Protein AF-A0A374C7S2-F1 (afdb_monomer)

Structure (mmCIF, N/CA/C/O backbone):
data_AF-A0A374C7S2-F1
#
_entry.id   AF-A0A374C7S2-F1
#
loop_
_atom_site.group_PDB
_atom_site.id
_atom_site.type_symbol
_atom_site.label_atom_id
_atom_site.label_alt_id
_atom_site.label_comp_id
_atom_site.label_asym_id
_atom_site.label_entity_id
_atom_site.label_seq_id
_atom_site.pdbx_PDB_ins_code
_atom_site.Cartn_x
_atom_site.Cartn_y
_atom_site.Cartn_z
_atom_site.occupancy
_atom_site.B_iso_or_equiv
_atom_site.auth_seq_id
_atom_site.auth_comp_id
_atom_site.auth_asym_id
_atom_site.auth_atom_id
_atom_site.pdbx_PDB_model_num
ATOM 1 N N . MET A 1 1 ? 5.170 17.092 -30.791 1.00 48.09 1 MET A N 1
ATOM 2 C CA . MET A 1 1 ? 4.070 16.366 -30.126 1.00 48.09 1 MET A CA 1
ATOM 3 C C . MET A 1 1 ? 4.638 15.073 -29.557 1.00 48.09 1 MET A C 1
ATOM 5 O O . MET A 1 1 ? 4.933 14.194 -30.345 1.00 48.09 1 MET A O 1
ATOM 9 N N . VAL A 1 2 ? 4.848 14.981 -28.240 1.00 36.19 2 VAL A N 1
ATOM 10 C CA . VAL A 1 2 ? 4.985 13.710 -27.499 1.00 36.19 2 VAL A CA 1
ATOM 11 C C . VAL A 1 2 ? 4.465 13.995 -26.092 1.00 36.19 2 VAL A C 1
ATOM 13 O O . VAL A 1 2 ? 5.128 14.672 -25.311 1.00 36.19 2 VAL A O 1
ATOM 16 N N . ALA A 1 3 ? 3.247 13.554 -25.785 1.00 45.53 3 ALA A N 1
ATOM 17 C CA . ALA A 1 3 ? 2.820 13.469 -24.399 1.00 45.53 3 ALA A CA 1
ATOM 18 C C . ALA A 1 3 ? 3.649 12.346 -23.770 1.00 45.53 3 ALA A C 1
ATOM 20 O O . ALA A 1 3 ? 3.510 11.188 -24.158 1.00 45.53 3 ALA A O 1
A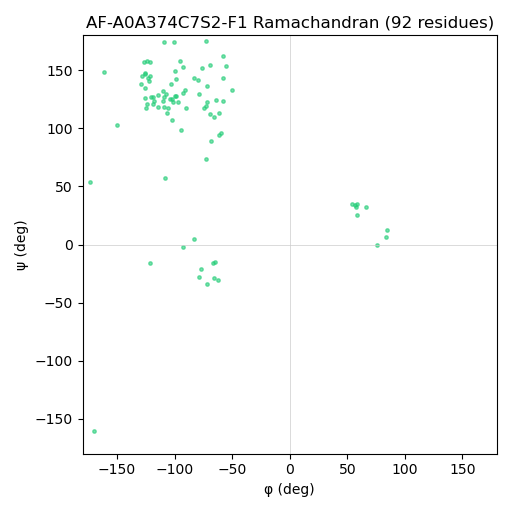TOM 21 N N . LEU A 1 4 ? 4.547 12.685 -22.844 1.00 45.03 4 LEU A N 1
ATOM 22 C CA . LEU A 1 4 ? 5.087 11.710 -21.905 1.00 45.03 4 LEU A CA 1
ATOM 23 C C . LEU A 1 4 ? 3.877 11.209 -21.118 1.00 45.03 4 LEU A C 1
ATOM 25 O O . LEU A 1 4 ? 3.426 11.882 -20.194 1.00 45.03 4 LEU A O 1
ATOM 29 N N . THR A 1 5 ? 3.266 10.101 -21.536 1.00 42.41 5 THR A N 1
ATOM 30 C CA . THR A 1 5 ? 2.176 9.497 -20.775 1.00 42.41 5 THR A CA 1
ATOM 31 C C . THR A 1 5 ? 2.809 8.952 -19.504 1.00 42.41 5 THR A C 1
ATOM 33 O O . THR A 1 5 ? 3.306 7.825 -19.469 1.00 42.41 5 THR A O 1
ATOM 36 N N . THR A 1 6 ? 2.881 9.782 -18.469 1.00 50.81 6 THR A N 1
ATOM 37 C CA . THR A 1 6 ? 3.146 9.337 -17.112 1.00 50.81 6 THR A CA 1
ATOM 38 C C . THR A 1 6 ? 2.008 8.377 -16.783 1.00 50.81 6 THR A C 1
ATOM 40 O O . THR A 1 6 ? 0.889 8.794 -16.502 1.00 50.81 6 THR A O 1
ATOM 43 N N . ASN A 1 7 ? 2.238 7.071 -16.950 1.00 57.62 7 ASN A N 1
ATOM 44 C CA . ASN A 1 7 ? 1.233 6.046 -16.675 1.00 57.62 7 ASN A CA 1
ATOM 45 C C . ASN A 1 7 ? 1.073 5.931 -15.157 1.00 57.62 7 ASN A C 1
ATOM 47 O O . ASN A 1 7 ? 1.574 5.008 -14.520 1.00 57.62 7 ASN A O 1
ATOM 51 N N . VAL A 1 8 ? 0.423 6.937 -14.585 1.00 77.94 8 VAL A N 1
ATOM 52 C CA . VAL A 1 8 ? 0.056 7.015 -13.185 1.00 77.94 8 VAL A CA 1
ATOM 53 C C . VAL A 1 8 ? -1.084 6.030 -12.977 1.00 77.94 8 VAL A C 1
ATOM 55 O O . VAL A 1 8 ? -2.138 6.143 -13.605 1.00 77.94 8 VAL A O 1
ATOM 58 N N . ARG A 1 9 ? -0.871 5.035 -12.115 1.00 88.44 9 ARG A N 1
ATOM 59 C CA . ARG A 1 9 ? -1.925 4.088 -11.739 1.00 88.44 9 ARG A CA 1
ATOM 60 C C . ARG A 1 9 ? -2.536 4.536 -10.430 1.00 88.44 9 ARG A C 1
ATOM 62 O O . ARG A 1 9 ? -1.832 4.638 -9.430 1.00 88.44 9 ARG A O 1
ATOM 69 N N . THR A 1 10 ? -3.840 4.765 -10.437 1.00 91.50 10 THR A N 1
ATOM 70 C CA . THR A 1 10 ? -4.592 5.104 -9.230 1.00 91.50 10 THR A CA 1
ATOM 71 C C . THR A 1 10 ? -5.501 3.946 -8.859 1.00 91.50 10 THR A C 1
ATOM 73 O O . THR A 1 10 ? -6.208 3.407 -9.714 1.00 91.50 10 THR A O 1
ATOM 76 N N . TYR A 1 11 ? -5.466 3.585 -7.583 1.00 92.75 11 TYR A N 1
ATOM 77 C CA . TYR A 1 11 ? -6.293 2.565 -6.970 1.00 92.75 11 TYR A CA 1
ATOM 78 C C . TYR A 1 11 ? -7.100 3.158 -5.825 1.00 92.75 11 TYR A C 1
ATOM 80 O O . TYR A 1 11 ? -6.601 4.010 -5.085 1.00 92.75 11 TYR A O 1
ATOM 88 N N . CYS A 1 12 ? -8.321 2.665 -5.653 1.00 91.12 12 CYS A N 1
ATOM 89 C CA . CYS A 1 12 ? -9.230 3.107 -4.603 1.00 91.12 12 CYS A CA 1
ATOM 90 C C . CYS A 1 12 ? -9.703 1.912 -3.776 1.00 91.12 12 CYS A C 1
ATOM 92 O O . CYS A 1 12 ? -9.872 0.814 -4.292 1.00 91.12 12 CYS A O 1
ATOM 94 N N . GLY A 1 13 ? -9.942 2.105 -2.487 1.00 88.81 13 GLY A N 1
ATOM 95 C CA . GLY A 1 13 ? -10.492 1.057 -1.633 1.00 88.81 13 GLY A CA 1
ATOM 96 C C . GLY A 1 13 ? -11.096 1.635 -0.367 1.00 88.81 13 GLY A C 1
ATOM 97 O O . GLY A 1 13 ? -10.619 2.646 0.140 1.00 88.81 13 GLY A O 1
ATOM 98 N N . VAL A 1 14 ? -12.139 0.994 0.152 1.00 84.62 14 VAL A N 1
ATOM 99 C CA . VAL A 1 14 ? -12.682 1.300 1.480 1.00 84.62 14 VAL A CA 1
ATOM 100 C C . VAL A 1 14 ? -12.287 0.159 2.401 1.00 84.62 14 VAL A C 1
ATOM 102 O O . VAL A 1 14 ? -12.715 -0.980 2.209 1.00 84.62 14 VAL A O 1
ATOM 105 N N . LEU A 1 15 ? -11.427 0.457 3.368 1.00 82.88 15 LEU A N 1
ATOM 106 C CA . LEU A 1 15 ? -10.907 -0.526 4.309 1.00 82.88 15 LEU A CA 1
ATOM 107 C C . LEU A 1 15 ? -11.687 -0.464 5.624 1.00 82.88 15 LEU A C 1
ATOM 109 O O . LEU A 1 15 ? -12.011 0.635 6.078 1.00 82.88 15 LEU A O 1
ATOM 113 N N . PRO A 1 16 ? -11.956 -1.603 6.279 1.00 76.06 16 PRO A N 1
ATOM 114 C CA . PRO A 1 16 ? -12.510 -1.599 7.627 1.00 76.06 16 PRO A CA 1
ATOM 115 C C . PRO A 1 16 ? -11.595 -0.831 8.603 1.00 76.06 16 PRO A C 1
ATOM 117 O O . PRO A 1 16 ? -10.371 -0.947 8.488 1.00 76.06 16 PRO A O 1
ATOM 120 N N . PRO A 1 17 ? -12.147 -0.081 9.575 1.00 74.19 17 PRO A N 1
ATOM 121 C CA . PRO A 1 17 ? -13.578 0.088 9.852 1.00 74.19 17 PRO A CA 1
ATOM 122 C C . PRO A 1 17 ? -14.332 1.067 8.930 1.00 74.19 17 PRO A C 1
ATOM 124 O O . PRO A 1 17 ? -15.509 0.833 8.704 1.00 74.19 17 PRO A O 1
ATOM 127 N N . ASN A 1 18 ? -13.715 2.101 8.345 1.00 83.62 18 ASN A N 1
ATOM 128 C CA . ASN A 1 18 ? -14.337 2.961 7.312 1.00 83.62 18 ASN A CA 1
ATOM 129 C C . ASN A 1 18 ? -13.311 3.951 6.730 1.00 83.62 18 ASN A C 1
ATOM 131 O O . ASN A 1 18 ? -13.474 5.174 6.796 1.00 83.62 18 ASN A O 1
ATOM 135 N N . VAL A 1 19 ? -12.187 3.423 6.255 1.00 89.19 19 VAL A N 1
ATOM 136 C CA . VAL A 1 19 ? -11.047 4.217 5.796 1.00 89.19 19 VAL A CA 1
ATOM 137 C C . VAL A 1 19 ? -11.039 4.249 4.277 1.00 89.19 19 VAL A C 1
ATOM 139 O O . VAL A 1 19 ? -10.702 3.258 3.624 1.00 89.19 19 VAL A O 1
ATOM 142 N N . GLU A 1 20 ? -11.393 5.396 3.707 1.00 91.88 20 GLU A N 1
ATOM 143 C CA . GLU A 1 20 ? -11.264 5.615 2.269 1.00 91.88 20 GLU A CA 1
ATOM 144 C C . GLU A 1 20 ? -9.790 5.763 1.922 1.00 91.88 20 GLU A C 1
ATOM 146 O O . GLU A 1 20 ? -9.089 6.614 2.462 1.00 91.88 20 GLU A O 1
ATOM 151 N N . THR A 1 21 ? -9.310 4.913 1.028 1.00 92.56 21 THR A N 1
ATOM 152 C CA . THR A 1 21 ? -7.911 4.836 0.634 1.00 92.56 21 THR A CA 1
ATOM 153 C C . THR A 1 21 ? -7.793 5.128 -0.851 1.00 92.56 21 THR A C 1
ATOM 155 O O . THR A 1 21 ? -8.438 4.475 -1.667 1.00 92.56 21 THR A O 1
ATOM 158 N N . THR A 1 22 ? -6.932 6.079 -1.199 1.00 94.12 22 THR A N 1
ATOM 159 C CA . THR A 1 22 ? -6.487 6.336 -2.571 1.00 94.12 22 THR A CA 1
ATOM 160 C C . THR A 1 22 ? -4.986 6.107 -2.640 1.00 94.12 22 THR A C 1
ATOM 162 O O . THR A 1 22 ? -4.226 6.721 -1.891 1.00 94.12 22 THR A O 1
ATOM 165 N N . LEU A 1 23 ? -4.554 5.220 -3.530 1.00 94.88 23 LEU A N 1
ATOM 166 C CA . LEU A 1 23 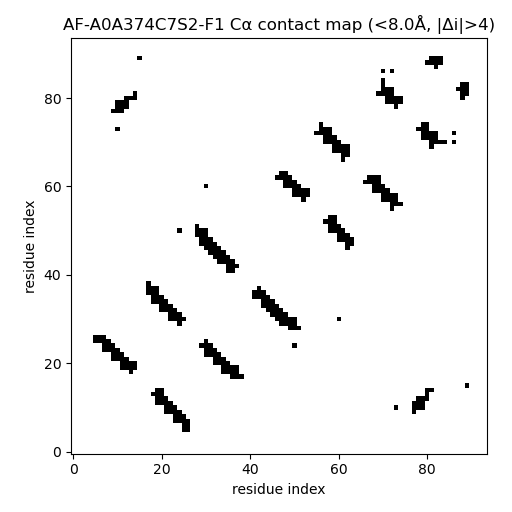? -3.150 4.913 -3.770 1.00 94.88 23 LEU A CA 1
ATOM 167 C C . LEU A 1 23 ? -2.796 5.252 -5.209 1.00 94.88 23 LEU A C 1
ATOM 169 O O . LEU A 1 23 ? -3.346 4.682 -6.146 1.00 94.88 23 LEU A O 1
ATOM 173 N N . THR A 1 24 ? -1.836 6.145 -5.374 1.00 94.44 24 THR A N 1
ATOM 174 C CA . THR A 1 24 ? -1.291 6.542 -6.665 1.00 94.44 24 THR A CA 1
ATOM 175 C C . THR A 1 24 ? 0.127 6.009 -6.788 1.00 94.44 24 THR A C 1
ATOM 177 O O . THR A 1 24 ? 0.970 6.308 -5.945 1.00 94.44 24 THR A O 1
ATOM 180 N N . LEU A 1 25 ? 0.392 5.229 -7.833 1.00 92.88 25 LEU A N 1
ATOM 181 C CA . LEU A 1 25 ? 1.722 4.749 -8.192 1.00 92.88 25 LEU A CA 1
ATOM 182 C C . LEU A 1 25 ? 2.252 5.572 -9.361 1.00 92.88 25 LEU A C 1
ATOM 184 O O . LEU A 1 25 ? 1.605 5.670 -10.409 1.00 92.88 25 LEU A O 1
ATOM 188 N N . ASN A 1 26 ? 3.432 6.145 -9.173 1.00 91.44 26 ASN A N 1
ATOM 189 C CA . ASN A 1 26 ? 4.128 6.924 -10.180 1.00 91.44 26 ASN A CA 1
ATOM 190 C C . ASN A 1 26 ? 5.082 6.025 -10.976 1.00 91.44 26 ASN A C 1
ATOM 192 O O . ASN A 1 26 ? 5.594 5.021 -10.479 1.00 91.44 26 ASN A O 1
ATOM 196 N N . ALA A 1 27 ? 5.354 6.409 -12.223 1.00 88.69 27 ALA A N 1
ATOM 197 C CA . ALA A 1 27 ? 6.257 5.665 -13.103 1.00 88.69 27 ALA A CA 1
ATOM 198 C C . ALA A 1 27 ? 7.727 5.684 -12.634 1.00 88.69 27 ALA A C 1
ATOM 200 O O . ALA A 1 27 ? 8.519 4.863 -13.082 1.00 88.69 27 ALA A O 1
ATOM 201 N N . ASP A 1 28 ? 8.083 6.599 -11.730 1.00 89.75 28 ASP A N 1
ATOM 202 C CA . ASP A 1 28 ? 9.418 6.729 -11.134 1.00 89.75 28 ASP A CA 1
ATOM 203 C C . ASP A 1 28 ? 9.660 5.778 -9.942 1.00 89.75 28 ASP A C 1
ATOM 205 O O . ASP A 1 28 ? 10.697 5.860 -9.289 1.00 89.75 28 ASP A O 1
ATOM 209 N N . GLY A 1 29 ? 8.711 4.882 -9.640 1.00 90.56 29 GLY A N 1
ATOM 210 C CA . GLY A 1 29 ? 8.812 3.946 -8.515 1.00 90.56 29 GLY A CA 1
ATOM 211 C C . GLY A 1 29 ? 8.385 4.535 -7.168 1.00 90.56 29 GLY A C 1
ATOM 212 O O . GLY A 1 29 ? 8.519 3.879 -6.131 1.00 90.56 29 GLY A O 1
ATOM 213 N N . THR A 1 30 ? 7.847 5.756 -7.156 1.00 93.62 30 THR A N 1
ATOM 214 C CA . THR A 1 30 ? 7.281 6.367 -5.951 1.00 93.62 30 THR A CA 1
ATOM 215 C C . THR A 1 30 ? 5.773 6.170 -5.860 1.00 93.62 30 THR A C 1
ATOM 217 O O . THR A 1 30 ? 5.081 5.952 -6.855 1.00 93.62 30 THR A O 1
ATOM 220 N N . TYR A 1 31 ? 5.238 6.259 -4.646 1.00 94.50 31 TYR A N 1
ATOM 221 C CA . TYR A 1 31 ? 3.802 6.231 -4.402 1.00 94.50 31 TYR A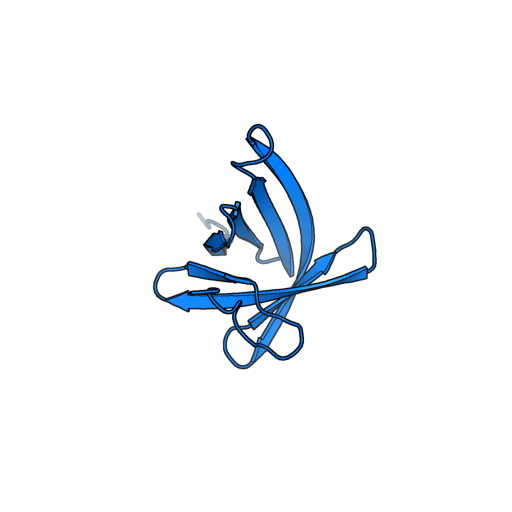 CA 1
ATOM 222 C C . TYR A 1 31 ? 3.333 7.464 -3.632 1.00 94.50 31 TYR A C 1
ATOM 224 O O . TYR A 1 31 ? 4.091 8.103 -2.899 1.00 94.50 31 TYR A O 1
ATOM 232 N N . LEU A 1 32 ? 2.042 7.753 -3.760 1.00 94.56 32 LEU A N 1
ATOM 233 C CA . LEU A 1 32 ? 1.289 8.642 -2.890 1.00 94.56 32 LEU A CA 1
ATOM 2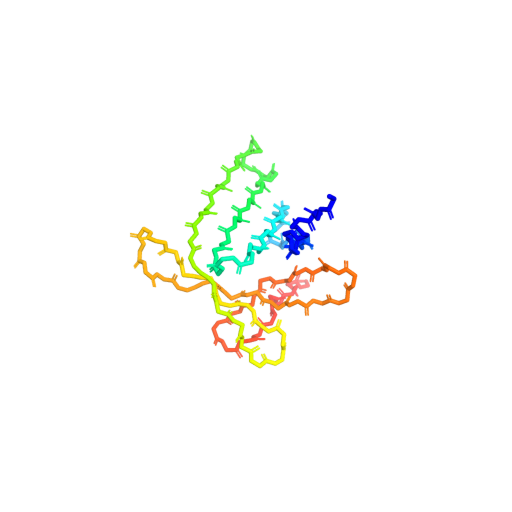34 C C . LEU A 1 32 ? 0.078 7.879 -2.345 1.00 94.56 32 LEU A C 1
ATOM 236 O O . LEU A 1 32 ? -0.788 7.461 -3.105 1.00 94.56 32 LEU A O 1
ATOM 240 N N . LEU A 1 33 ? 0.022 7.708 -1.028 1.00 94.56 33 LEU A N 1
ATOM 241 C CA . LEU A 1 33 ? -1.085 7.081 -0.315 1.00 94.56 33 LEU A CA 1
ATOM 242 C C . LEU A 1 33 ? -1.835 8.151 0.474 1.00 94.56 33 LEU A C 1
ATOM 244 O O . LEU A 1 33 ? -1.231 8.884 1.257 1.00 94.56 33 LEU A O 1
ATOM 248 N N . ILE A 1 34 ? -3.144 8.225 0.271 1.00 93.44 34 ILE A N 1
ATOM 249 C CA . ILE A 1 34 ? -4.057 9.100 1.003 1.00 93.44 34 ILE A CA 1
ATOM 250 C C . ILE A 1 34 ? -5.094 8.214 1.680 1.00 93.44 34 ILE A C 1
ATOM 252 O O . ILE A 1 34 ? -5.723 7.387 1.020 1.00 93.44 34 ILE A O 1
ATOM 256 N N . ARG A 1 35 ? -5.268 8.381 2.989 1.00 92.06 35 ARG A N 1
ATOM 257 C CA . ARG A 1 35 ? -6.275 7.673 3.781 1.00 92.06 35 ARG A CA 1
ATOM 258 C C . ARG A 1 35 ? -7.133 8.679 4.526 1.00 92.06 35 ARG A C 1
ATOM 260 O O . ARG A 1 35 ? -6.590 9.504 5.251 1.00 92.06 35 ARG A O 1
ATOM 267 N N . THR A 1 36 ? -8.445 8.586 4.369 1.00 91.00 36 THR A N 1
ATOM 268 C CA . THR A 1 36 ? -9.417 9.429 5.069 1.00 91.00 36 THR A CA 1
ATOM 269 C C . THR A 1 36 ? -10.157 8.582 6.094 1.00 91.00 36 THR A C 1
ATOM 271 O O . THR A 1 36 ? -10.840 7.619 5.741 1.00 91.00 36 THR A O 1
ATOM 274 N N . PHE A 1 37 ? -10.021 8.934 7.369 1.00 88.81 37 PHE A N 1
ATOM 275 C CA . PHE A 1 37 ? -10.639 8.233 8.488 1.00 88.81 37 PHE A CA 1
ATOM 276 C C . PHE A 1 37 ? -11.962 8.911 8.849 1.00 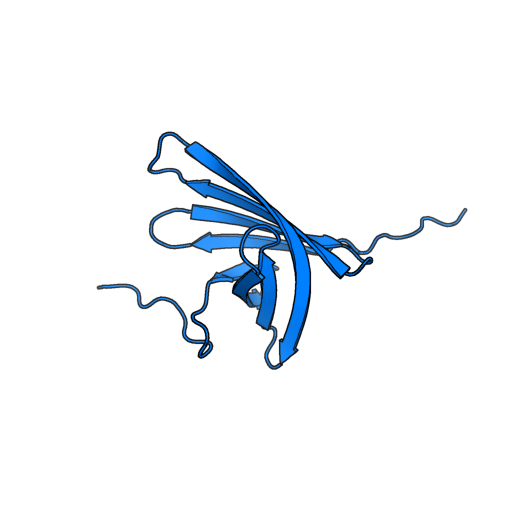88.81 37 PHE A C 1
ATOM 278 O O . PHE A 1 37 ? -11.986 9.910 9.568 1.00 88.81 37 PHE A O 1
ATOM 285 N N . LYS A 1 38 ? -13.085 8.362 8.371 1.00 79.62 38 LYS A N 1
ATOM 286 C CA . LYS A 1 38 ? -14.414 8.959 8.605 1.00 79.62 38 LYS A CA 1
ATOM 287 C C . LYS A 1 38 ? -14.804 9.028 10.083 1.00 79.62 38 LYS A C 1
ATOM 289 O O . LYS A 1 38 ? -15.503 9.946 10.491 1.00 79.62 38 LYS A O 1
ATOM 294 N N . GLU A 1 39 ? -14.323 8.092 10.897 1.00 76.19 39 GLU A N 1
ATOM 295 C CA . GLU A 1 39 ? -14.657 8.021 12.327 1.00 76.19 39 GLU A CA 1
ATOM 296 C C . GLU A 1 39 ? -13.905 9.049 13.187 1.00 76.19 39 GLU A C 1
ATOM 298 O O . GLU A 1 39 ? -14.363 9.400 14.271 1.00 76.19 39 GLU A O 1
ATOM 303 N N . LYS A 1 40 ? -12.772 9.576 12.707 1.00 69.69 40 LYS A N 1
ATOM 304 C CA . LYS A 1 40 ? -11.928 10.531 13.441 1.00 69.69 40 LYS A CA 1
ATOM 305 C C . LYS A 1 40 ? -12.022 11.933 12.845 1.00 69.69 40 LYS A C 1
ATOM 307 O O . LYS A 1 40 ? -11.027 12.481 12.397 1.00 69.69 40 LYS A O 1
ATOM 312 N N . GLN A 1 41 ? -13.226 12.498 12.766 1.00 73.94 41 GLN A N 1
ATOM 313 C CA . GLN A 1 41 ? -13.443 13.853 12.222 1.00 73.94 41 GLN A CA 1
ATOM 314 C C . GLN A 1 41 ? -12.870 14.068 10.802 1.00 73.94 41 GLN A C 1
ATOM 316 O O . GLN A 1 41 ? -12.404 15.156 10.476 1.00 73.94 41 GLN A O 1
ATOM 321 N N . ASN A 1 42 ? -12.904 13.043 9.941 1.00 74.81 42 ASN A N 1
ATOM 322 C CA . ASN A 1 42 ? -12.298 13.078 8.602 1.00 74.81 42 ASN A CA 1
ATOM 323 C C . ASN A 1 42 ? -10.793 13.413 8.603 1.00 74.81 42 ASN A C 1
ATOM 325 O O . ASN A 1 42 ? -10.300 14.041 7.664 1.00 74.81 42 ASN A O 1
ATOM 329 N N . GLU A 1 43 ? -10.053 12.979 9.628 1.00 86.25 43 GLU A N 1
ATOM 330 C CA . GLU A 1 43 ? -8.591 13.007 9.612 1.00 86.25 43 GLU A CA 1
ATOM 331 C C . GLU A 1 43 ? -8.057 12.362 8.326 1.00 86.25 43 GLU A C 1
ATOM 333 O O . GLU A 1 43 ? -8.485 11.275 7.923 1.00 86.25 43 GLU A O 1
ATOM 338 N N . GLN A 1 44 ? -7.108 13.042 7.681 1.00 89.31 44 GLN A N 1
ATOM 339 C CA . GLN A 1 44 ? -6.470 12.575 6.458 1.00 89.31 44 GLN A CA 1
ATOM 340 C C . GLN A 1 44 ? -4.985 12.290 6.709 1.00 89.31 44 GLN A C 1
ATOM 342 O O . GLN A 1 44 ? -4.213 13.193 7.024 1.00 89.31 44 GLN A O 1
ATOM 347 N N . GLU A 1 45 ? -4.569 11.038 6.516 1.00 90.12 45 GLU A N 1
ATOM 348 C CA . GLU A 1 45 ? -3.157 10.645 6.473 1.00 90.12 45 GLU A CA 1
ATOM 349 C C . GLU A 1 45 ? -2.665 10.707 5.021 1.00 90.12 45 GLU A C 1
ATOM 351 O O . GLU A 1 45 ? -3.306 10.178 4.109 1.00 90.12 45 GLU A O 1
ATOM 356 N N . LYS A 1 46 ? -1.501 11.331 4.806 1.00 92.50 46 LYS A N 1
ATOM 357 C CA . LYS A 1 46 ? -0.817 11.381 3.510 1.00 92.50 46 LYS A CA 1
ATOM 358 C C . LYS A 1 46 ? 0.598 10.834 3.649 1.00 92.50 46 LYS A C 1
ATOM 360 O O . LYS A 1 46 ? 1.407 11.393 4.383 1.00 92.50 46 LYS A O 1
ATOM 365 N N . LEU A 1 47 ? 0.912 9.782 2.900 1.00 93.00 47 LEU A N 1
ATOM 366 C CA . LEU A 1 47 ? 2.235 9.160 2.867 1.00 93.00 47 LEU A CA 1
ATOM 367 C C . LEU A 1 47 ? 2.783 9.173 1.446 1.00 93.00 47 LEU A C 1
ATOM 369 O O . LEU A 1 47 ? 2.055 8.934 0.486 1.00 93.00 47 LEU A O 1
ATOM 373 N N . LYS A 1 48 ? 4.082 9.424 1.316 1.00 93.75 48 LYS A N 1
ATOM 374 C CA . LYS A 1 48 ? 4.820 9.288 0.060 1.00 93.75 48 LYS A CA 1
ATOM 375 C C . LYS A 1 48 ? 6.047 8.448 0.317 1.00 93.75 48 LYS A C 1
ATOM 377 O O . LYS A 1 48 ? 6.688 8.677 1.329 1.00 93.75 48 LYS A O 1
ATOM 382 N N . GLY A 1 49 ? 6.387 7.537 -0.575 1.00 94.25 49 GLY A N 1
ATOM 383 C CA . GLY A 1 49 ? 7.564 6.687 -0.422 1.00 94.25 49 GLY 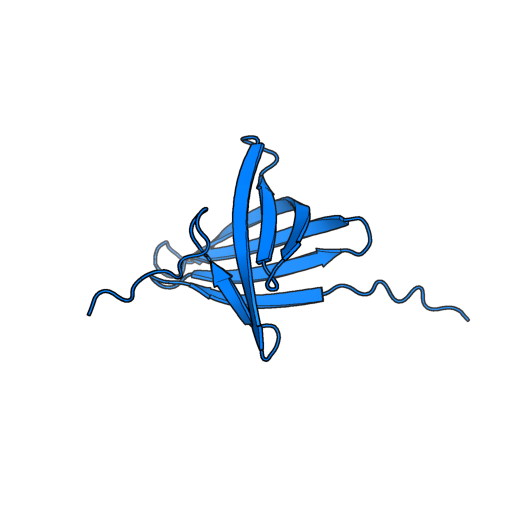A CA 1
ATOM 384 C C . GLY A 1 49 ? 7.849 5.919 -1.699 1.00 94.25 49 GLY A C 1
ATOM 385 O O . GLY A 1 49 ? 7.360 6.294 -2.764 1.00 94.25 49 GLY A O 1
ATOM 386 N N . THR A 1 50 ? 8.618 4.843 -1.591 1.00 94.75 50 THR A N 1
ATOM 387 C CA . THR A 1 50 ? 8.884 3.919 -2.697 1.00 94.75 50 THR A CA 1
ATOM 388 C C . THR A 1 50 ? 8.005 2.682 -2.580 1.00 94.75 50 THR A C 1
ATOM 390 O O . THR A 1 50 ? 7.615 2.277 -1.480 1.00 94.75 50 THR A O 1
ATOM 393 N N . PHE A 1 51 ? 7.649 2.098 -3.720 1.00 94.38 51 PHE A N 1
ATOM 394 C CA . PHE A 1 51 ? 6.875 0.863 -3.755 1.00 94.38 51 PHE A CA 1
ATOM 395 C C . PHE A 1 51 ? 7.619 -0.240 -4.497 1.00 94.38 51 PHE A C 1
ATOM 397 O O . PHE A 1 51 ? 8.477 0.013 -5.340 1.00 94.38 51 PHE A O 1
ATOM 404 N N . GLN A 1 52 ? 7.246 -1.474 -4.187 1.00 93.25 52 GLN A N 1
ATOM 405 C CA . GLN A 1 52 ? 7.646 -2.668 -4.914 1.00 93.25 52 GLN A CA 1
ATOM 406 C C . GLN A 1 52 ? 6.394 -3.467 -5.267 1.00 93.25 52 GLN A C 1
ATOM 408 O O . GLN A 1 52 ? 5.423 -3.487 -4.508 1.00 93.25 52 GLN A O 1
ATOM 413 N N . VAL A 1 53 ? 6.411 -4.108 -6.432 1.00 90.94 53 VAL A N 1
ATOM 414 C CA . VAL A 1 53 ? 5.353 -5.025 -6.864 1.00 90.94 53 VAL A CA 1
ATOM 415 C C . VAL A 1 53 ? 5.864 -6.441 -6.643 1.00 90.94 53 VAL A C 1
ATOM 417 O O . VAL A 1 53 ? 6.923 -6.799 -7.149 1.00 90.94 53 VAL A O 1
ATOM 420 N N . LEU A 1 54 ? 5.122 -7.209 -5.859 1.00 92.12 54 LEU A N 1
ATOM 421 C CA . LEU A 1 54 ? 5.360 -8.617 -5.580 1.00 92.12 54 LEU A CA 1
ATOM 422 C C . LEU A 1 54 ? 4.422 -9.480 -6.437 1.00 92.12 54 LEU A C 1
ATOM 424 O O . LEU A 1 54 ? 3.520 -8.975 -7.117 1.00 92.12 54 LEU A O 1
ATOM 428 N N . ASP A 1 55 ? 4.609 -10.795 -6.366 1.00 89.62 55 ASP A N 1
ATOM 429 C CA . ASP A 1 55 ? 3.725 -11.761 -7.016 1.00 89.62 55 ASP A CA 1
ATOM 430 C C . ASP A 1 55 ? 2.265 -11.627 -6.543 1.00 89.62 55 ASP A C 1
ATOM 432 O O . ASP A 1 55 ? 1.957 -11.039 -5.502 1.00 89.62 55 ASP A O 1
ATOM 436 N N . ASN A 1 56 ? 1.336 -12.194 -7.317 1.00 87.50 56 ASN A N 1
ATOM 437 C CA . ASN A 1 56 ? -0.101 -12.201 -7.011 1.00 87.50 56 ASN A CA 1
ATOM 438 C C . ASN A 1 56 ? -0.726 -10.801 -6.843 1.00 87.50 56 ASN A C 1
ATOM 440 O O . ASN A 1 56 ? -1.679 -10.630 -6.076 1.00 87.50 56 ASN A O 1
ATOM 444 N N . ASN A 1 57 ? -0.214 -9.812 -7.584 1.00 89.44 57 ASN A N 1
ATOM 445 C CA . ASN A 1 57 ? -0.691 -8.426 -7.586 1.00 89.44 57 ASN A CA 1
ATOM 446 C C . ASN A 1 57 ? -0.632 -7.756 -6.203 1.00 89.44 57 ASN A C 1
ATOM 448 O O . ASN A 1 57 ? -1.500 -6.948 -5.851 1.00 89.44 57 ASN A O 1
ATOM 452 N N . VAL A 1 58 ? 0.386 -8.095 -5.412 1.00 92.69 58 VAL A N 1
ATOM 453 C CA . VAL A 1 58 ? 0.632 -7.468 -4.115 1.00 92.69 58 VAL A CA 1
ATOM 454 C C . VAL A 1 58 ? 1.593 -6.292 -4.280 1.00 92.69 58 VAL A C 1
ATOM 456 O O . VAL A 1 58 ? 2.651 -6.397 -4.886 1.00 92.69 58 VAL A O 1
ATOM 459 N N . LEU A 1 59 ? 1.223 -5.147 -3.724 1.00 93.69 59 LEU A N 1
ATOM 460 C CA . LEU A 1 59 ? 2.030 -3.944 -3.617 1.00 93.69 59 LEU A CA 1
ATOM 461 C C . LEU A 1 59 ? 2.612 -3.870 -2.207 1.00 93.69 59 LEU A C 1
ATOM 463 O O . LEU A 1 59 ? 1.870 -3.915 -1.226 1.00 93.69 59 LEU A O 1
ATOM 467 N N . MET A 1 60 ? 3.924 -3.701 -2.110 1.00 94.75 60 MET A N 1
ATOM 468 C CA . MET A 1 60 ? 4.628 -3.406 -0.867 1.00 94.75 60 MET A CA 1
ATOM 469 C C . MET A 1 60 ? 5.054 -1.939 -0.878 1.00 94.75 60 MET A C 1
ATOM 471 O O . MET A 1 60 ? 5.832 -1.521 -1.733 1.00 94.75 60 MET A O 1
ATOM 475 N N . LEU A 1 61 ? 4.540 -1.148 0.059 1.00 95.06 61 LEU A N 1
ATOM 476 C CA . LEU A 1 61 ? 4.868 0.268 0.216 1.00 95.06 61 LEU A CA 1
ATOM 477 C C . LEU A 1 61 ? 5.819 0.443 1.397 1.00 95.06 61 LEU A C 1
ATOM 479 O O . LEU A 1 61 ? 5.481 0.038 2.509 1.00 95.06 61 LEU A O 1
ATOM 483 N N . VAL A 1 62 ? 6.967 1.080 1.175 1.00 94.62 62 VAL A N 1
ATOM 484 C CA . VAL A 1 62 ? 7.940 1.361 2.237 1.00 94.62 62 VAL A CA 1
ATOM 485 C C . VAL A 1 62 ? 7.621 2.717 2.861 1.00 94.62 62 VAL A C 1
ATOM 487 O O . VAL A 1 62 ? 7.676 3.748 2.185 1.00 94.62 62 VAL A O 1
ATOM 490 N N . ARG A 1 63 ? 7.291 2.737 4.157 1.00 92.38 63 ARG A N 1
ATOM 491 C CA . ARG A 1 63 ? 7.018 3.972 4.899 1.00 92.38 63 ARG A CA 1
ATOM 492 C C . ARG A 1 63 ? 8.346 4.690 5.183 1.00 92.38 63 ARG A C 1
ATOM 494 O O . ARG A 1 63 ? 9.147 4.163 5.949 1.00 92.38 63 ARG A O 1
ATOM 501 N N . PRO A 1 64 ? 8.585 5.916 4.679 1.00 87.38 64 PRO A N 1
ATOM 502 C CA . PRO A 1 64 ? 9.887 6.568 4.857 1.00 87.38 64 PRO A CA 1
ATOM 503 C C . PRO A 1 64 ? 10.219 6.908 6.308 1.00 87.38 64 PRO A C 1
ATOM 505 O O . PRO A 1 64 ? 11.387 6.985 6.662 1.00 87.38 64 PRO A O 1
ATOM 508 N N . SER A 1 65 ? 9.202 7.155 7.140 1.00 84.00 65 SER A N 1
ATOM 509 C CA . SER A 1 65 ? 9.407 7.587 8.524 1.00 84.00 65 SER A CA 1
ATOM 510 C C . SER A 1 65 ? 9.929 6.476 9.430 1.00 84.00 65 SER A C 1
ATOM 512 O O . SER A 1 65 ? 10.673 6.768 10.357 1.00 84.00 65 SER A O 1
ATOM 514 N N . SER A 1 66 ? 9.519 5.226 9.200 1.00 87.62 66 SER A N 1
ATOM 515 C CA . SER A 1 66 ? 9.859 4.094 10.072 1.00 87.62 66 SER A CA 1
ATOM 516 C C . SER A 1 66 ? 10.607 2.967 9.364 1.00 87.62 66 SER A C 1
ATOM 518 O O . SER A 1 66 ? 11.195 2.125 10.029 1.00 87.62 66 SER A O 1
ATOM 520 N N . GLY A 1 67 ? 10.599 2.937 8.030 1.00 87.38 67 GLY A N 1
ATOM 521 C CA . GLY A 1 67 ? 11.104 1.811 7.246 1.00 87.38 67 GLY A CA 1
ATOM 522 C C . GLY A 1 67 ? 10.163 0.602 7.226 1.00 87.38 67 GLY A C 1
ATOM 523 O O . GLY A 1 67 ? 10.479 -0.388 6.573 1.00 87.38 67 GLY A O 1
ATOM 524 N N . ASP A 1 68 ? 9.009 0.675 7.899 1.00 91.06 68 ASP A N 1
ATOM 525 C CA . ASP A 1 68 ? 8.023 -0.405 7.890 1.00 91.06 68 ASP A CA 1
ATOM 526 C C . ASP A 1 68 ? 7.355 -0.550 6.524 1.00 91.06 68 ASP A C 1
ATOM 528 O O . ASP A 1 68 ? 7.190 0.413 5.767 1.00 91.06 68 ASP A O 1
ATOM 532 N N . ASN A 1 69 ? 6.873 -1.761 6.260 1.00 92.62 69 ASN A N 1
ATOM 533 C CA . ASN A 1 69 ? 6.203 -2.106 5.018 1.00 92.62 69 ASN A CA 1
ATOM 534 C C . ASN A 1 69 ? 4.686 -2.170 5.204 1.00 92.62 69 ASN A C 1
ATOM 536 O O . ASN A 1 69 ? 4.176 -2.715 6.182 1.00 92.62 69 ASN A O 1
ATOM 540 N N . ILE A 1 70 ? 3.958 -1.637 4.228 1.00 92.75 70 ILE A N 1
ATOM 541 C CA . ILE A 1 70 ? 2.501 -1.722 4.133 1.00 92.75 70 ILE A CA 1
ATOM 542 C C . ILE A 1 70 ? 2.162 -2.553 2.901 1.00 92.75 70 ILE A C 1
ATOM 544 O O . ILE A 1 70 ? 2.624 -2.237 1.805 1.00 92.75 70 ILE A O 1
ATOM 548 N N . PHE A 1 71 ? 1.323 -3.573 3.065 1.00 94.19 71 PHE A N 1
ATOM 549 C CA . PHE A 1 71 ? 0.973 -4.490 1.984 1.00 94.19 71 PHE A CA 1
ATOM 550 C C . PHE A 1 71 ? -0.451 -4.255 1.486 1.00 94.19 71 PHE A C 1
ATOM 552 O O . PHE A 1 71 ? -1.404 -4.224 2.261 1.00 94.19 71 PHE A O 1
ATOM 559 N N . TYR A 1 72 ? -0.601 -4.115 0.173 1.00 93.69 72 TYR A N 1
ATOM 560 C CA . TYR A 1 72 ? -1.886 -3.965 -0.497 1.00 93.69 72 TYR A CA 1
ATOM 561 C C . TYR A 1 72 ? -2.042 -5.009 -1.589 1.00 93.69 72 TYR A C 1
ATOM 563 O O . TYR A 1 72 ? -1.143 -5.172 -2.399 1.00 93.69 72 TYR A O 1
ATOM 571 N N . LYS A 1 73 ? -3.193 -5.668 -1.685 1.00 92.75 73 LYS A N 1
ATOM 572 C CA . LYS A 1 73 ? -3.515 -6.516 -2.837 1.00 92.75 73 LYS A CA 1
ATOM 573 C C . LYS A 1 73 ? -4.403 -5.748 -3.804 1.00 92.75 73 LYS A C 1
ATOM 575 O O . LYS A 1 73 ? -5.439 -5.215 -3.400 1.00 92.75 73 LYS A O 1
ATOM 580 N N . VAL A 1 74 ? -4.002 -5.701 -5.070 1.00 91.06 74 VAL A N 1
ATOM 581 C CA . VAL A 1 74 ? -4.822 -5.144 -6.147 1.00 91.06 74 VAL A CA 1
ATOM 582 C C . VAL A 1 74 ? -5.866 -6.179 -6.558 1.00 91.06 74 VAL A C 1
ATOM 584 O O . VAL A 1 74 ? -5.554 -7.343 -6.811 1.00 91.06 74 VAL A O 1
ATOM 587 N N . ARG A 1 75 ? -7.117 -5.736 -6.612 1.00 89.19 75 ARG A N 1
ATOM 588 C CA . ARG A 1 75 ? -8.282 -6.457 -7.122 1.00 89.19 75 ARG A CA 1
ATOM 589 C C . ARG A 1 75 ? -8.739 -5.838 -8.443 1.00 89.19 75 ARG A C 1
ATOM 591 O O . ARG A 1 75 ? -8.238 -4.796 -8.871 1.00 89.19 75 ARG A O 1
ATOM 598 N N . ASP A 1 76 ? -9.718 -6.472 -9.073 1.00 85.19 76 ASP A N 1
ATOM 599 C CA . ASP A 1 76 ? -10.358 -5.965 -10.282 1.00 85.19 76 ASP A CA 1
ATOM 600 C C . ASP A 1 76 ? -10.918 -4.544 -10.111 1.00 85.19 76 ASP A C 1
ATOM 602 O O . ASP A 1 76 ? -11.253 -4.101 -9.008 1.00 85.19 76 ASP A O 1
ATOM 606 N N . GLY A 1 77 ? -11.010 -3.812 -11.224 1.00 82.19 77 GLY A N 1
ATOM 607 C CA . GLY A 1 77 ? -11.589 -2.466 -11.250 1.00 82.19 77 GLY A CA 1
ATOM 608 C C . GLY A 1 77 ? -10.787 -1.418 -10.474 1.00 82.19 77 GLY A C 1
ATOM 609 O O . GLY A 1 77 ? -11.376 -0.510 -9.893 1.00 82.19 77 GLY A O 1
ATOM 610 N N . ASN A 1 78 ? -9.456 -1.550 -10.430 1.00 85.00 78 ASN A N 1
ATOM 611 C CA . ASN A 1 78 ? -8.554 -0.663 -9.686 1.00 85.00 78 ASN A CA 1
ATOM 612 C C . ASN A 1 78 ? -8.861 -0.609 -8.176 1.00 85.00 78 ASN A C 1
ATOM 614 O O . ASN A 1 78 ? -8.534 0.369 -7.499 1.00 85.00 78 ASN A O 1
ATOM 618 N N . CYS A 1 79 ? -9.472 -1.663 -7.638 1.00 88.50 79 CYS A N 1
ATOM 619 C CA . CYS A 1 79 ? -9.753 -1.763 -6.218 1.00 88.50 79 CYS A CA 1
ATOM 620 C C . CYS A 1 79 ? -8.520 -2.277 -5.461 1.00 88.50 79 CYS A C 1
ATOM 622 O O . CYS A 1 79 ? -7.800 -3.137 -5.964 1.00 88.50 79 CYS A O 1
ATOM 624 N N . ILE A 1 80 ? -8.265 -1.781 -4.250 1.00 91.44 80 ILE A N 1
ATOM 625 C CA . ILE A 1 80 ? -7.207 -2.304 -3.372 1.00 91.44 80 ILE A CA 1
ATOM 626 C C . ILE A 1 80 ? -7.746 -2.686 -2.003 1.00 91.44 80 ILE A C 1
ATOM 628 O O . ILE A 1 80 ? -8.636 -2.036 -1.455 1.00 91.44 80 ILE A O 1
ATOM 632 N N . ILE A 1 81 ? -7.140 -3.717 -1.423 1.00 91.69 81 ILE A N 1
ATOM 633 C CA . ILE A 1 81 ? -7.366 -4.124 -0.037 1.00 91.69 81 ILE A CA 1
ATOM 634 C C . ILE A 1 81 ? -6.047 -4.126 0.728 1.00 91.69 81 ILE A C 1
ATOM 636 O O . ILE A 1 81 ? -5.006 -4.479 0.179 1.00 91.69 81 ILE A O 1
ATOM 640 N N . LEU A 1 82 ? -6.092 -3.737 1.996 1.00 91.75 82 LEU A N 1
ATOM 641 C CA . LEU A 1 82 ? -4.982 -3.924 2.922 1.00 91.75 82 LEU A CA 1
ATOM 642 C C . LEU A 1 82 ? -4.894 -5.413 3.263 1.00 91.75 82 LEU A C 1
ATOM 644 O O . LEU A 1 82 ? -5.928 -6.0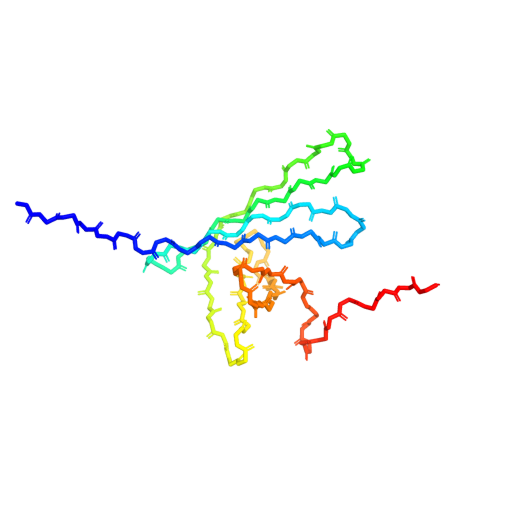35 3.497 1.00 91.75 82 LEU A O 1
ATOM 648 N N . ILE A 1 83 ? -3.687 -5.965 3.282 1.00 91.88 83 ILE A N 1
ATOM 649 C CA . ILE A 1 83 ? -3.425 -7.353 3.680 1.00 91.88 83 ILE A CA 1
ATOM 650 C C . ILE A 1 83 ? -2.361 -7.376 4.778 1.00 91.88 83 ILE A C 1
ATOM 652 O O . ILE A 1 83 ? -1.591 -6.422 4.924 1.00 91.88 83 ILE A O 1
ATOM 656 N N . ASP A 1 84 ? -2.329 -8.449 5.564 1.00 88.69 84 ASP A N 1
ATOM 657 C CA . ASP A 1 84 ? -1.227 -8.678 6.499 1.00 88.69 84 ASP A CA 1
ATOM 658 C C . ASP A 1 84 ? 0.066 -9.088 5.761 1.00 88.69 84 ASP A C 1
ATOM 660 O O . ASP A 1 84 ? 0.082 -9.292 4.545 1.00 88.69 84 ASP A O 1
ATOM 664 N N . SER A 1 85 ? 1.175 -9.221 6.492 1.00 85.50 85 SER A N 1
ATOM 665 C CA . SER A 1 85 ? 2.472 -9.616 5.921 1.00 85.50 85 SER A CA 1
ATOM 666 C C . SER A 1 85 ? 2.502 -11.038 5.347 1.00 85.50 85 SER A C 1
ATOM 668 O O . SER A 1 85 ? 3.432 -11.376 4.621 1.00 85.50 85 SER A O 1
ATOM 670 N N . PHE A 1 86 ? 1.516 -11.875 5.673 1.00 85.31 86 PHE A N 1
ATOM 671 C CA . PHE A 1 86 ? 1.349 -13.220 5.118 1.00 85.31 86 PHE A CA 1
ATOM 672 C C . PHE A 1 86 ? 0.423 -13.227 3.892 1.00 85.31 86 PHE A C 1
ATOM 674 O O . PHE A 1 86 ? 0.223 -14.272 3.275 1.00 85.31 86 PHE A O 1
ATOM 681 N N . GLY A 1 87 ? -0.137 -12.072 3.523 1.00 84.25 87 GLY A N 1
ATOM 682 C CA . GLY A 1 87 ? -1.048 -11.914 2.397 1.00 84.25 87 GLY A CA 1
ATOM 683 C C . GLY A 1 87 ? -2.511 -12.230 2.712 1.00 84.25 87 GLY A C 1
ATOM 684 O O . GLY A 1 87 ? -3.314 -12.334 1.78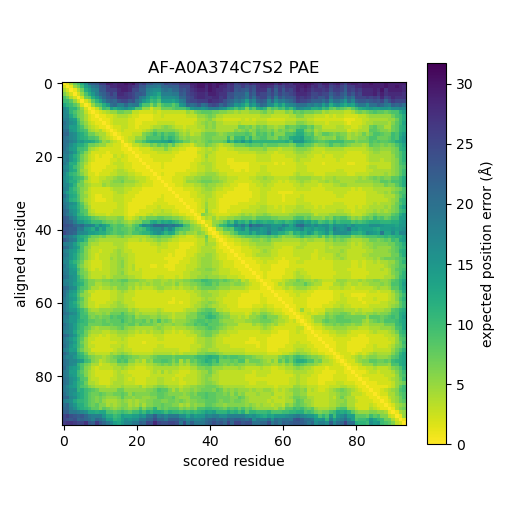2 1.00 84.25 87 GLY A O 1
ATOM 685 N N . ASN A 1 88 ? -2.883 -12.371 3.988 1.00 86.38 88 ASN 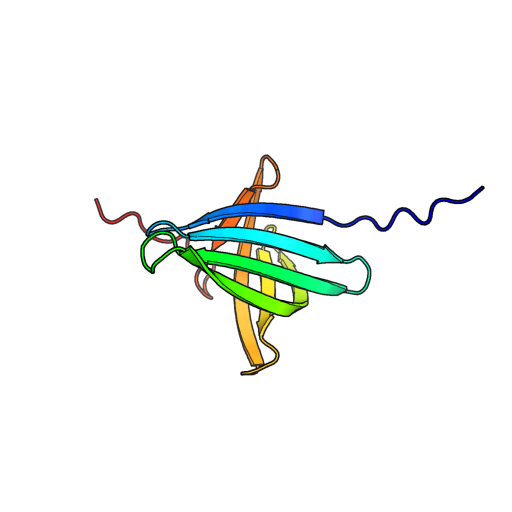A N 1
ATOM 686 C CA . ASN A 1 88 ? -4.274 -12.595 4.368 1.00 86.38 88 ASN A CA 1
ATOM 687 C C . ASN A 1 88 ? -5.063 -11.288 4.355 1.00 86.38 88 ASN A C 1
ATOM 689 O O . ASN A 1 88 ? -4.598 -10.230 4.784 1.00 86.38 88 ASN A O 1
ATOM 693 N N . GLU A 1 89 ? -6.305 -11.387 3.897 1.00 85.31 89 GLU A N 1
ATOM 694 C CA . GLU A 1 89 ? -7.253 -10.282 3.925 1.00 85.31 89 GLU A CA 1
ATOM 695 C C . GLU A 1 89 ? -7.805 -10.076 5.346 1.00 85.31 89 GLU A C 1
ATOM 697 O O . GLU A 1 89 ? -7.919 -11.041 6.112 1.00 85.31 89 GLU A O 1
ATOM 702 N N . PRO A 1 90 ? -8.200 -8.845 5.716 1.00 79.88 90 PRO A N 1
ATOM 703 C CA . PRO A 1 90 ? -8.851 -8.593 6.989 1.00 79.88 90 PRO A CA 1
ATOM 704 C C . PRO A 1 90 ? -10.125 -9.433 7.086 1.00 79.88 90 PRO A C 1
ATOM 706 O O . PRO A 1 90 ? -11.025 -9.338 6.247 1.00 79.88 90 PRO A O 1
ATOM 709 N N . LYS A 1 91 ? -10.213 -10.256 8.133 1.00 74.44 91 LYS A N 1
ATOM 710 C CA . LYS A 1 91 ? -11.433 -11.000 8.441 1.00 74.44 91 LYS A CA 1
ATOM 711 C C . LYS A 1 91 ? -12.528 -9.990 8.775 1.00 74.44 91 LYS A C 1
ATOM 713 O O . LYS A 1 91 ? -12.355 -9.167 9.672 1.00 74.44 91 LYS A O 1
ATOM 718 N N . LYS A 1 92 ? -13.661 -10.053 8.073 1.00 62.34 92 LYS A N 1
ATOM 719 C CA . LYS A 1 92 ? -14.883 -9.412 8.565 1.00 62.34 92 LYS A CA 1
ATOM 720 C C . LYS A 1 92 ? -15.277 -10.159 9.835 1.00 62.34 92 LYS A C 1
ATOM 722 O O . LYS A 1 92 ? -15.641 -11.329 9.751 1.00 62.34 92 LYS A O 1
ATOM 727 N N . SER A 1 93 ? -15.147 -9.520 10.992 1.00 57.34 93 SER A N 1
ATOM 728 C CA . SER A 1 93 ? -15.802 -10.009 12.202 1.00 57.34 93 SER A CA 1
ATOM 729 C C . SER A 1 93 ? -17.306 -9.982 11.928 1.00 57.34 93 SER A C 1
ATOM 731 O O . SER A 1 93 ? -17.846 -8.915 11.631 1.00 57.34 93 SER A O 1
ATOM 733 N N . GLY A 1 94 ? -17.918 -11.166 11.875 1.00 43.47 94 GLY A N 1
ATOM 734 C CA . GLY A 1 94 ? -19.369 -11.333 11.790 1.00 43.47 94 GLY A CA 1
ATOM 735 C C . GLY A 1 94 ? -20.049 -11.066 13.120 1.00 43.47 94 GLY A C 1
ATOM 736 O O . GLY A 1 94 ? -19.337 -11.061 14.151 1.00 43.47 94 GLY A O 1
#

Radius of gyration: 14.07 Å; Cα contacts (8 Å, |Δi|>4): 187; chains: 1; bounding box: 30×30×44 Å

Secondary structure (DSSP, 8-state):
--------EEEEEEETTTEEEEEEE-TTSEEEEEEEETTTTTEEEEEEEEEEEEGGGEEEEEPTTT--EEEEEEETTTEEEEE-TT-PPPP---

pLDDT: mean 84.5, std 13.71, range [36.19, 95.06]

Nearest PDB structures (foldseek):
  3lhn-assembly1_A  TM=7.389E-01  e=2.258E-03  Shewanella oneidensis
  5v3o-assembly1_A  TM=3.704E-01  e=1.548E+00  Homo sapiens
  7b7c-assembly1_A  TM=3.795E-01  e=1.548E+00  Photorhabdus laumondii
  3n91-assembly1_A  TM=4.397E-01  e=4.176E+00  Bacteroides ovatus ATCC 8483
  8y6b-assembly3_E  TM=3.469E-01  e=4.176E+00  Homo sapiens

Solvent-accessible surface area (backbone atoms only — not comparable to full-atom values): 5460 Å² total; per-residue (Å²): 142,78,82,81,76,72,67,61,48,66,31,42,28,76,39,88,94,57,31,44,34,40,39,36,39,43,78,88,45,35,34,43,39,39,38,36,31,61,89,58,85,56,43,70,52,77,48,64,33,47,53,46,80,50,78,89,52,27,37,40,36,38,38,73,91,76,67,48,77,46,39,32,37,58,48,80,93,45,27,42,42,65,30,48,99,86,66,46,67,75,76,79,84,125

Mean predicted aligned error: 6.74 Å

Sequence (94 aa):
MVALTTNVRTYCGVLPPNVETTLTLNADGTYLLIRTFKEKQNEQEKLKGTFQVLDNNVLMLVRPSSGDNIFYKVRDGNCIILIDSFGNEPKKSG

Foldseek 3Di:
DDDPPQVWQWAWEAAPPGWTWIWIATPVQKIWIWIFDPVPVRDIDIFIAGWDADPQQKIWGQGPVPRDTWIWHQDPPRYIATAPPVRHGDDDPD